Protein AF-H9W9I3-F1 (afdb_monomer)

Sequence (91 aa):
LTQDSCFWAHVEEALKDLENLKQQHQCSERLEMFEGYVTKMINDGNISADVFLETSSFMEWWNKWKEYKQNQCPDWSSPLYGIMENESWKR

Nearest PDB structures (foldseek):
  4lle-assembly1_A  TM=3.741E-01  e=8.820E+00  Pseudomonas aeruginosa PAO1

Mean predicted aligned error: 4.13 Å

Structure (mmCIF, N/CA/C/O backbone):
data_AF-H9W9I3-F1
#
_entry.id   AF-H9W9I3-F1
#
loop_
_atom_site.group_PDB
_atom_site.id
_atom_site.type_symbol
_atom_site.label_atom_id
_atom_site.label_alt_id
_atom_site.label_comp_id
_atom_site.label_asym_id
_atom_site.label_entity_id
_atom_site.label_seq_id
_atom_site.pdbx_PDB_ins_code
_atom_site.Cartn_x
_atom_site.Cartn_y
_atom_site.Cartn_z
_atom_site.occupancy
_atom_site.B_iso_or_equiv
_atom_site.auth_seq_id
_atom_site.auth_comp_id
_atom_site.auth_asym_id
_atom_site.auth_atom_id
_atom_site.pdbx_PDB_model_num
ATOM 1 N N . LEU A 1 1 ? -2.661 -7.644 -13.602 1.00 60.62 1 LEU A N 1
ATOM 2 C CA . LEU A 1 1 ? -3.082 -8.599 -12.550 1.00 60.62 1 LEU A CA 1
ATOM 3 C C . LEU A 1 1 ? -1.860 -8.936 -11.721 1.00 60.62 1 LEU A C 1
ATOM 5 O O . LEU A 1 1 ? -0.891 -9.439 -12.277 1.00 60.62 1 LEU A O 1
ATOM 9 N N . THR A 1 2 ? -1.894 -8.595 -10.436 1.00 77.12 2 THR A N 1
ATOM 10 C CA . THR A 1 2 ? -0.867 -8.985 -9.462 1.00 77.12 2 THR A CA 1
ATOM 11 C C . THR A 1 2 ? -0.724 -10.507 -9.473 1.00 77.12 2 THR A C 1
ATOM 13 O O . THR A 1 2 ? -1.735 -11.203 -9.565 1.00 77.12 2 THR A O 1
ATOM 16 N N .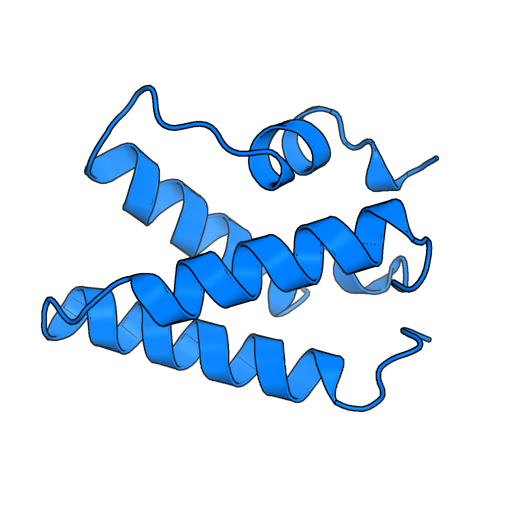 GLN A 1 3 ? 0.507 -11.027 -9.438 1.00 77.75 3 GLN A N 1
ATOM 17 C CA . GLN A 1 3 ? 0.727 -12.478 -9.535 1.00 77.75 3 GLN A CA 1
ATOM 18 C C . GLN A 1 3 ? 0.124 -13.242 -8.352 1.00 77.75 3 GLN A C 1
ATOM 20 O O . GLN A 1 3 ? -0.327 -14.374 -8.512 1.00 77.75 3 GLN A O 1
ATOM 25 N N . ASP A 1 4 ? 0.094 -12.612 -7.180 1.00 86.81 4 ASP A N 1
ATOM 26 C CA . ASP A 1 4 ? -0.601 -13.142 -6.018 1.00 86.81 4 ASP A CA 1
ATOM 27 C C . ASP A 1 4 ? -2.102 -12.839 -6.108 1.00 86.81 4 ASP A C 1
ATOM 29 O O . ASP A 1 4 ? -2.540 -11.690 -5.991 1.00 86.81 4 ASP A O 1
ATOM 33 N N . SER A 1 5 ? -2.901 -13.890 -6.291 1.00 87.31 5 SER A N 1
ATOM 34 C CA . SER A 1 5 ? -4.361 -13.804 -6.317 1.00 87.31 5 SER A CA 1
ATOM 35 C C . SER A 1 5 ? -4.959 -13.337 -4.988 1.00 87.31 5 SER A C 1
ATOM 37 O O . SER A 1 5 ? -6.071 -12.813 -4.972 1.00 87.31 5 SER A O 1
ATOM 39 N N . CYS A 1 6 ? -4.236 -13.522 -3.881 1.00 92.19 6 CYS A N 1
ATOM 40 C CA . CYS A 1 6 ? -4.652 -13.145 -2.535 1.00 92.19 6 CYS A CA 1
ATOM 41 C C . CYS A 1 6 ? -4.152 -11.756 -2.119 1.00 92.19 6 CYS A C 1
ATOM 43 O O . CYS A 1 6 ? -4.441 -11.330 -1.003 1.00 92.19 6 CYS A O 1
ATOM 45 N N . PHE A 1 7 ? -3.473 -11.016 -3.006 1.00 93.56 7 PHE A N 1
ATOM 46 C CA . PHE A 1 7 ? -2.910 -9.699 -2.694 1.00 93.56 7 PHE A CA 1
ATOM 47 C C . PHE A 1 7 ? -3.914 -8.766 -2.002 1.00 93.56 7 PHE A C 1
ATOM 49 O O . PHE A 1 7 ? -3.622 -8.199 -0.952 1.00 93.56 7 PHE A O 1
ATOM 56 N N . TRP A 1 8 ? -5.125 -8.643 -2.551 1.00 94.50 8 TRP A N 1
ATOM 57 C CA . TRP A 1 8 ? -6.149 -7.769 -1.977 1.00 94.50 8 TRP A CA 1
ATOM 58 C C . TRP A 1 8 ? -6.644 -8.249 -0.612 1.00 94.50 8 TRP A C 1
ATOM 60 O O . TRP A 1 8 ? -6.920 -7.420 0.244 1.00 94.50 8 TRP A O 1
ATOM 70 N N . ALA A 1 9 ? -6.689 -9.560 -0.357 1.00 95.31 9 ALA A N 1
ATOM 71 C CA . ALA A 1 9 ? -7.016 -10.061 0.976 1.00 95.31 9 ALA A CA 1
ATOM 72 C C . ALA A 1 9 ? -5.957 -9.636 2.006 1.00 95.31 9 ALA A C 1
ATOM 74 O O . ALA A 1 9 ? -6.318 -9.182 3.088 1.00 95.31 9 ALA A O 1
ATOM 75 N N . HIS A 1 10 ? -4.671 -9.683 1.644 1.00 95.19 10 HIS A N 1
ATOM 76 C CA . HIS A 1 10 ? -3.589 -9.217 2.515 1.00 95.19 10 HIS A CA 1
ATOM 77 C C . HIS A 1 10 ? -3.649 -7.707 2.782 1.00 95.19 10 HIS A C 1
ATOM 79 O O . HIS A 1 10 ? -3.391 -7.277 3.903 1.00 95.19 10 HIS A O 1
ATOM 85 N N . VAL A 1 11 ? -4.046 -6.900 1.789 1.00 96.12 11 VAL A N 1
ATOM 86 C CA . VAL A 1 11 ? -4.281 -5.456 1.977 1.00 96.12 11 VAL A CA 1
ATOM 87 C C . VAL A 1 11 ? -5.396 -5.211 3.001 1.00 96.12 11 VAL A C 1
ATOM 89 O O . VAL A 1 11 ? -5.225 -4.413 3.921 1.00 96.12 11 VAL A O 1
ATOM 92 N N . GLU A 1 12 ? -6.521 -5.916 2.878 1.00 95.38 12 GLU A N 1
ATOM 93 C CA . GLU A 1 12 ? -7.656 -5.773 3.800 1.00 95.38 12 GLU A CA 1
ATOM 94 C C . GLU A 1 12 ? -7.321 -6.257 5.224 1.00 95.38 12 GLU A C 1
ATOM 96 O O . GLU A 1 12 ? -7.774 -5.676 6.213 1.00 95.38 12 GLU A O 1
ATOM 101 N N . GLU A 1 13 ? -6.502 -7.304 5.360 1.00 94.94 13 GLU A N 1
ATOM 102 C CA . GLU A 1 13 ? -5.962 -7.744 6.653 1.00 94.94 13 GLU A CA 1
ATOM 103 C C . GLU A 1 13 ? -5.048 -6.679 7.270 1.00 94.94 13 GLU A C 1
ATOM 105 O O . GLU A 1 13 ? -5.211 -6.332 8.442 1.00 94.94 13 GLU A O 1
ATOM 110 N N . ALA A 1 14 ? -4.148 -6.096 6.476 1.00 96.06 14 ALA A N 1
ATOM 111 C CA . ALA A 1 14 ? -3.241 -5.050 6.929 1.00 96.06 14 ALA A CA 1
ATOM 112 C C . ALA A 1 14 ? -3.987 -3.765 7.339 1.00 96.06 14 ALA A C 1
ATOM 114 O O . ALA A 1 14 ? -3.602 -3.105 8.304 1.00 96.06 14 ALA A O 1
ATOM 115 N N . LEU A 1 15 ? -5.088 -3.411 6.668 1.00 95.31 15 LEU A N 1
ATOM 116 C CA . LEU A 1 15 ? -5.957 -2.305 7.090 1.00 95.31 15 LEU A CA 1
ATOM 117 C C . LEU A 1 15 ? -6.564 -2.553 8.474 1.00 95.31 15 LEU A C 1
ATOM 119 O O . LEU A 1 15 ? -6.478 -1.686 9.347 1.00 95.31 15 LEU A O 1
ATOM 123 N N . LYS A 1 16 ? -7.112 -3.750 8.706 1.00 94.00 16 LYS A N 1
ATOM 124 C CA . LYS A 1 16 ? -7.675 -4.131 10.013 1.00 94.00 16 LYS A CA 1
ATOM 125 C C . LYS A 1 16 ? -6.613 -4.149 11.105 1.00 94.00 16 LYS A C 1
ATOM 127 O O . LYS A 1 16 ? -6.855 -3.666 12.209 1.00 94.00 16 LYS A O 1
ATOM 132 N N . ASP A 1 17 ? -5.431 -4.678 10.806 1.00 93.88 17 ASP A N 1
ATOM 133 C CA . ASP A 1 17 ? -4.313 -4.688 11.746 1.00 93.88 17 ASP A CA 1
ATOM 134 C C . ASP A 1 17 ? -3.869 -3.273 12.119 1.00 93.88 17 ASP A C 1
ATOM 136 O O . ASP A 1 17 ? -3.582 -3.010 13.287 1.00 93.88 17 ASP A O 1
ATOM 140 N N . LEU A 1 18 ? -3.880 -2.335 11.169 1.00 94.06 18 LEU A N 1
ATOM 141 C CA . LEU A 1 18 ? -3.561 -0.936 11.434 1.00 94.06 18 LEU A CA 1
ATOM 142 C C . LEU A 1 18 ? -4.615 -0.249 12.312 1.00 94.06 18 LEU A C 1
ATOM 144 O O . LEU A 1 18 ? -4.267 0.524 13.208 1.00 94.06 18 LEU A O 1
ATOM 148 N N . GLU A 1 19 ? -5.898 -0.533 12.094 1.00 91.81 19 GLU A N 1
ATOM 149 C CA . GLU A 1 19 ? -6.978 -0.040 12.955 1.00 91.81 19 GLU A CA 1
ATOM 150 C C . GLU A 1 19 ? -6.862 -0.594 14.379 1.00 91.81 19 GLU A C 1
ATOM 152 O O . GLU A 1 19 ? -6.934 0.166 15.350 1.00 91.81 19 GLU A O 1
ATOM 157 N N . ASN A 1 20 ? -6.596 -1.895 14.509 1.00 90.44 20 ASN A N 1
ATOM 158 C CA . ASN A 1 20 ? -6.362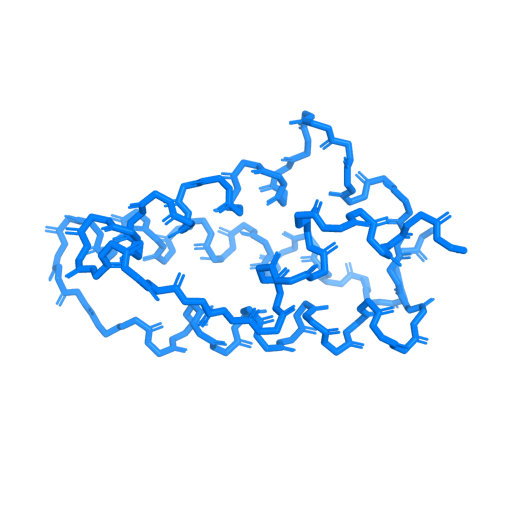 -2.546 15.796 1.0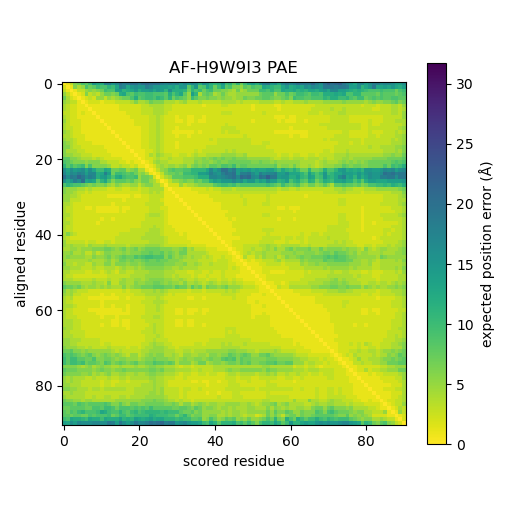0 90.44 20 ASN A CA 1
ATOM 159 C C . ASN A 1 20 ? -5.130 -1.975 16.502 1.00 90.44 20 ASN A C 1
ATOM 161 O O . ASN A 1 20 ? -5.169 -1.737 17.708 1.00 90.44 20 ASN A O 1
ATOM 165 N N . LEU A 1 21 ? -4.052 -1.701 15.764 1.00 89.44 21 LEU A N 1
ATOM 166 C CA . LEU A 1 21 ? -2.835 -1.106 16.304 1.00 89.44 21 LEU A CA 1
ATOM 167 C C . LEU A 1 21 ? -3.103 0.275 16.913 1.00 89.44 21 LEU A C 1
ATOM 169 O O . LEU A 1 21 ? -2.673 0.543 18.036 1.00 89.44 21 LEU A O 1
ATOM 173 N N . LYS A 1 22 ? -3.864 1.124 16.211 1.00 83.62 22 LYS A N 1
ATOM 174 C CA . LYS A 1 22 ? -4.248 2.460 16.695 1.00 83.62 22 LYS A CA 1
ATOM 175 C C . LYS A 1 22 ? -5.150 2.403 17.936 1.00 83.62 22 LYS A C 1
ATOM 177 O O . LYS A 1 22 ? -5.057 3.284 18.783 1.00 83.62 22 LYS A O 1
ATOM 182 N N . GLN A 1 23 ? -6.010 1.389 18.058 1.00 84.12 23 GLN A N 1
ATOM 183 C CA . GLN A 1 23 ? -6.957 1.269 19.176 1.00 84.12 23 GLN A CA 1
ATOM 184 C C . GLN A 1 23 ? -6.383 0.547 20.401 1.00 84.12 23 GLN A C 1
ATOM 186 O O . GLN A 1 23 ? -6.700 0.904 21.534 1.00 84.12 23 GLN A O 1
ATOM 191 N N . GLN A 1 24 ? -5.568 -0.487 20.189 1.00 78.69 24 GLN A N 1
ATOM 192 C CA . GLN A 1 24 ? -5.177 -1.447 21.227 1.00 78.69 24 GLN A CA 1
ATOM 193 C C . GLN A 1 24 ? -3.667 -1.476 21.508 1.00 78.69 24 GLN A C 1
ATOM 195 O O . GLN A 1 24 ? -3.243 -2.284 22.331 1.00 78.69 24 GLN A O 1
ATOM 200 N N . HIS A 1 25 ? -2.853 -0.629 20.857 1.00 68.00 25 HIS A N 1
ATOM 201 C CA . HIS A 1 25 ? -1.383 -0.639 20.977 1.00 68.00 25 HIS A CA 1
ATOM 202 C C . HIS A 1 25 ? -0.784 -2.052 20.816 1.00 68.00 25 HIS A C 1
ATOM 204 O O . HIS A 1 25 ? 0.087 -2.470 21.578 1.00 68.00 25 HIS A O 1
ATOM 210 N N . GLN A 1 26 ? -1.292 -2.823 19.848 1.00 72.69 26 GLN A N 1
ATOM 211 C CA . GLN A 1 26 ? -0.752 -4.149 19.541 1.00 72.69 26 GLN A CA 1
ATOM 212 C C . GLN A 1 26 ? 0.653 -4.073 18.914 1.00 72.69 26 GLN A C 1
ATOM 214 O O . GLN A 1 26 ? 1.207 -3.003 18.693 1.00 72.69 26 GLN A O 1
ATOM 219 N N . CYS A 1 27 ? 1.266 -5.226 18.647 1.00 73.81 27 CYS A N 1
ATOM 220 C CA . CYS A 1 27 ? 2.566 -5.281 17.983 1.00 73.81 27 CYS A CA 1
ATOM 221 C C . CYS A 1 27 ? 2.437 -4.879 16.503 1.00 73.81 27 CYS A C 1
ATOM 223 O O . CYS A 1 27 ? 1.574 -5.401 15.794 1.00 73.81 27 CYS A O 1
ATOM 225 N N . SER A 1 28 ? 3.319 -3.997 16.023 1.00 86.25 28 SER A N 1
ATOM 226 C CA . SER A 1 28 ? 3.377 -3.549 14.623 1.00 86.25 28 SER A CA 1
ATOM 227 C C . SER A 1 28 ? 3.982 -4.574 13.659 1.00 86.25 28 SER A C 1
ATOM 229 O O . SER A 1 28 ? 4.006 -4.339 12.454 1.00 86.25 28 SER A O 1
ATOM 231 N N . GLU A 1 29 ? 4.449 -5.713 14.170 1.00 90.94 29 GLU A N 1
ATOM 232 C CA . GLU A 1 29 ? 5.202 -6.724 13.422 1.00 90.94 29 GLU A CA 1
ATOM 233 C C . GLU A 1 29 ? 4.466 -7.224 12.172 1.00 90.94 29 GLU A C 1
ATOM 235 O O . GLU A 1 29 ? 5.063 -7.296 11.102 1.00 90.94 29 GLU A O 1
ATOM 240 N N . ARG A 1 30 ? 3.151 -7.484 12.248 1.00 92.19 30 ARG A N 1
ATOM 241 C CA . ARG A 1 30 ? 2.376 -7.932 11.073 1.00 92.19 30 ARG A CA 1
ATOM 242 C C . ARG A 1 30 ? 2.327 -6.883 9.959 1.00 92.19 30 ARG A C 1
ATOM 244 O O . ARG A 1 30 ? 2.409 -7.233 8.785 1.00 92.19 30 ARG A O 1
ATOM 251 N N . LEU A 1 31 ? 2.250 -5.603 10.320 1.00 94.94 31 LEU A N 1
ATOM 252 C CA . LEU A 1 31 ? 2.251 -4.494 9.360 1.00 94.94 31 LEU A CA 1
ATOM 253 C C . LEU A 1 31 ? 3.632 -4.293 8.737 1.00 94.94 31 LEU A C 1
ATOM 255 O O . LEU A 1 31 ? 3.728 -4.029 7.544 1.00 94.94 31 LEU A O 1
ATOM 259 N N . GLU A 1 32 ? 4.696 -4.481 9.518 1.00 94.56 32 GLU A N 1
ATOM 260 C CA . GLU A 1 32 ? 6.078 -4.447 9.025 1.00 94.56 32 GLU A CA 1
ATOM 261 C C . GLU A 1 32 ? 6.374 -5.626 8.086 1.00 94.56 32 GLU A C 1
ATOM 263 O O . GLU A 1 32 ? 7.016 -5.455 7.048 1.00 94.56 32 GLU A O 1
ATOM 268 N N . MET A 1 33 ? 5.846 -6.817 8.389 1.00 95.00 33 MET A N 1
ATOM 269 C CA . MET A 1 33 ? 5.911 -7.967 7.483 1.00 95.00 33 MET A CA 1
ATOM 270 C C . MET A 1 33 ? 5.157 -7.697 6.178 1.00 95.00 33 MET A C 1
ATOM 272 O O . MET A 1 33 ? 5.675 -8.005 5.103 1.00 95.00 33 MET A O 1
ATOM 276 N N . PHE A 1 34 ? 3.964 -7.102 6.256 1.00 96.06 34 PHE A N 1
ATOM 277 C CA . PHE A 1 34 ? 3.189 -6.739 5.072 1.00 96.06 34 PHE A CA 1
ATOM 278 C C . PHE A 1 34 ? 3.903 -5.675 4.221 1.00 96.06 34 PHE A C 1
ATOM 280 O O . PHE A 1 34 ? 4.006 -5.827 3.005 1.00 96.06 34 PHE A O 1
ATOM 287 N N . GLU A 1 35 ? 4.493 -4.653 4.844 1.00 96.44 35 GLU A N 1
ATOM 288 C CA . GLU A 1 35 ? 5.334 -3.663 4.163 1.00 96.44 35 GLU A CA 1
ATOM 289 C C . GLU A 1 35 ? 6.509 -4.317 3.412 1.00 96.44 35 GLU A C 1
ATOM 291 O O . GLU A 1 35 ? 6.770 -3.997 2.246 1.00 96.44 35 GLU A O 1
ATOM 296 N N . GLY A 1 36 ? 7.198 -5.269 4.049 1.00 95.88 36 GLY A N 1
ATOM 297 C CA . GLY A 1 36 ? 8.272 -6.039 3.418 1.00 95.88 36 GLY A CA 1
ATOM 298 C C . GLY A 1 36 ? 7.781 -6.902 2.252 1.00 95.88 36 GLY A C 1
ATOM 299 O O . GLY A 1 36 ? 8.425 -6.945 1.200 1.00 95.88 36 GLY A O 1
ATOM 300 N N . TYR A 1 37 ? 6.621 -7.544 2.405 1.00 95.06 37 TYR A N 1
ATOM 301 C CA . TYR A 1 37 ? 5.970 -8.321 1.349 1.00 95.06 37 TYR A CA 1
ATOM 302 C C . TYR A 1 37 ? 5.668 -7.457 0.119 1.00 95.06 37 TYR A C 1
ATOM 304 O O . TYR A 1 37 ? 6.067 -7.814 -0.992 1.00 95.06 37 TYR A O 1
ATOM 312 N N . VAL A 1 38 ? 5.049 -6.289 0.313 1.00 94.19 38 VAL A N 1
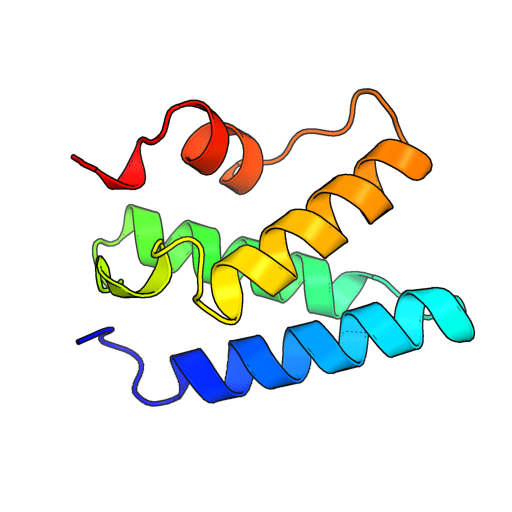ATOM 313 C CA . VAL A 1 38 ? 4.745 -5.361 -0.782 1.00 94.19 38 VAL A CA 1
ATOM 314 C C . VAL A 1 38 ? 6.029 -4.873 -1.442 1.00 94.19 38 VAL A C 1
ATOM 316 O O . VAL A 1 38 ? 6.148 -4.944 -2.661 1.00 94.19 38 VAL A O 1
ATOM 319 N N . THR A 1 39 ? 7.020 -4.443 -0.657 1.00 94.56 39 THR A N 1
ATOM 320 C CA . THR A 1 39 ? 8.324 -3.995 -1.179 1.00 94.56 39 THR A CA 1
ATOM 321 C C . THR A 1 39 ? 8.934 -5.037 -2.116 1.00 94.56 39 THR A C 1
ATOM 323 O O . THR A 1 39 ? 9.389 -4.707 -3.212 1.00 94.56 39 THR A O 1
ATOM 326 N N . LYS A 1 40 ? 8.921 -6.310 -1.704 1.00 93.94 40 LYS A N 1
ATOM 327 C CA . LYS A 1 40 ? 9.425 -7.414 -2.520 1.00 93.94 40 LYS A CA 1
ATOM 328 C C . LYS A 1 40 ? 8.615 -7.586 -3.805 1.00 93.94 40 LYS A C 1
ATOM 330 O O . LYS A 1 40 ? 9.205 -7.685 -4.872 1.00 93.94 40 LYS A O 1
ATOM 335 N N . MET A 1 41 ? 7.285 -7.567 -3.720 1.00 92.56 41 MET A N 1
ATOM 336 C CA . MET A 1 41 ? 6.404 -7.688 -4.887 1.00 92.56 41 MET A CA 1
ATOM 337 C C . MET A 1 41 ? 6.647 -6.589 -5.928 1.00 92.56 41 MET A C 1
ATOM 339 O O . MET A 1 41 ? 6.617 -6.873 -7.125 1.00 92.56 41 MET A O 1
ATOM 343 N N . ILE A 1 42 ? 6.916 -5.356 -5.482 1.00 91.50 42 ILE A N 1
ATOM 344 C CA . ILE A 1 42 ? 7.270 -4.242 -6.372 1.00 91.50 42 ILE A CA 1
ATOM 345 C C . ILE A 1 42 ? 8.618 -4.508 -7.047 1.00 91.50 42 ILE A C 1
ATOM 347 O O . ILE A 1 42 ? 8.716 -4.418 -8.268 1.00 91.50 42 ILE A O 1
ATOM 351 N N . ASN A 1 43 ? 9.642 -4.866 -6.268 1.00 90.56 43 ASN A N 1
ATOM 352 C CA . ASN A 1 43 ? 10.989 -5.114 -6.789 1.00 90.56 43 ASN A CA 1
ATOM 353 C C . ASN A 1 43 ? 11.044 -6.295 -7.769 1.00 90.56 43 ASN A C 1
ATOM 355 O O . ASN A 1 43 ? 11.788 -6.242 -8.745 1.00 90.56 43 ASN A O 1
ATOM 359 N N . ASP A 1 44 ? 10.244 -7.334 -7.526 1.00 91.00 44 ASP A N 1
ATOM 360 C CA . ASP A 1 44 ? 10.153 -8.512 -8.391 1.00 91.00 44 ASP A CA 1
ATOM 361 C C . ASP A 1 44 ? 9.284 -8.256 -9.644 1.00 91.00 44 ASP A C 1
ATOM 363 O O . ASP A 1 44 ? 9.186 -9.123 -10.510 1.00 91.00 44 ASP A O 1
ATOM 367 N N . GLY A 1 45 ? 8.641 -7.084 -9.763 1.00 87.00 45 GLY A N 1
ATOM 368 C CA . GLY A 1 45 ? 7.755 -6.748 -10.886 1.00 87.00 45 GLY A CA 1
ATOM 369 C C . GLY A 1 45 ? 6.437 -7.531 -10.892 1.00 87.00 45 GLY A C 1
ATOM 370 O O . GLY A 1 45 ? 5.777 -7.644 -11.924 1.00 87.00 45 GLY A O 1
ATOM 371 N N . ASN A 1 46 ? 6.036 -8.079 -9.744 1.00 89.38 46 ASN A N 1
ATOM 372 C CA . ASN A 1 46 ? 4.898 -8.994 -9.617 1.00 89.38 46 ASN A CA 1
ATOM 373 C C . ASN A 1 46 ? 3.581 -8.291 -9.256 1.00 89.38 46 ASN A C 1
ATOM 375 O O . ASN A 1 46 ? 2.591 -8.953 -8.928 1.00 89.38 46 ASN A O 1
ATOM 379 N N . ILE A 1 47 ? 3.558 -6.959 -9.311 1.00 88.75 47 ILE A N 1
ATOM 380 C CA . ILE A 1 47 ? 2.451 -6.115 -8.859 1.00 88.75 47 ILE A CA 1
ATOM 381 C C . ILE A 1 47 ? 1.797 -5.361 -10.026 1.00 88.75 47 ILE A C 1
ATOM 383 O O . ILE A 1 47 ? 2.471 -4.901 -10.944 1.00 88.75 47 ILE A O 1
ATOM 387 N N . SER A 1 48 ? 0.463 -5.260 -10.018 1.00 88.62 48 SER A N 1
ATOM 388 C CA . SER A 1 48 ? -0.290 -4.501 -11.032 1.00 88.62 48 SER A CA 1
ATOM 389 C C . SER A 1 48 ? -0.180 -2.996 -10.782 1.00 88.62 48 SER A C 1
ATOM 391 O O . SER A 1 48 ? -0.206 -2.569 -9.630 1.00 88.62 48 SER A O 1
ATOM 393 N N . ALA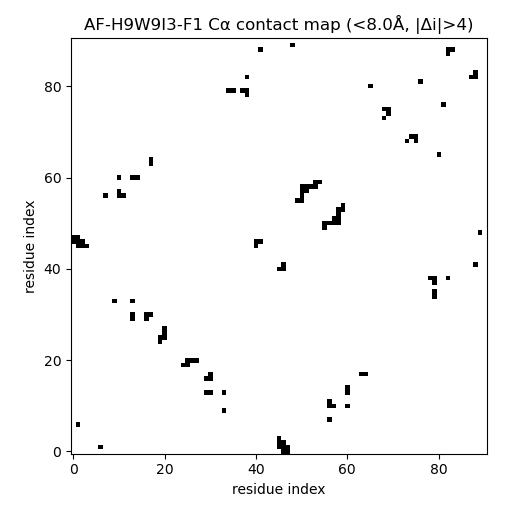 A 1 49 ? -0.193 -2.183 -11.844 1.00 87.44 49 ALA A N 1
ATOM 394 C CA . ALA A 1 49 ? -0.263 -0.723 -11.719 1.00 87.44 49 ALA A CA 1
ATOM 395 C C . ALA A 1 49 ? -1.520 -0.248 -10.958 1.00 87.44 49 ALA A C 1
ATOM 397 O O . ALA A 1 49 ? -1.481 0.775 -10.279 1.00 87.44 49 ALA A O 1
ATOM 398 N N . ASP A 1 50 ? -2.609 -1.026 -11.012 1.00 88.94 50 ASP A N 1
ATOM 399 C CA . ASP A 1 50 ? -3.877 -0.744 -10.319 1.00 88.94 50 ASP A CA 1
ATOM 400 C C . ASP A 1 50 ? -3.722 -0.624 -8.796 1.00 88.94 50 ASP A C 1
ATOM 402 O O . ASP A 1 50 ? -4.518 0.037 -8.133 1.00 88.94 50 ASP A O 1
ATOM 406 N N . VAL A 1 51 ? -2.681 -1.252 -8.238 1.00 91.69 51 VAL A N 1
ATOM 407 C CA . VAL A 1 51 ? -2.350 -1.166 -6.812 1.00 91.69 51 VAL A CA 1
ATOM 408 C C . VAL A 1 51 ? -1.960 0.256 -6.413 1.00 91.69 51 VAL A C 1
ATOM 410 O O . VAL A 1 51 ? -2.199 0.651 -5.282 1.00 91.69 51 VAL A O 1
ATOM 413 N N . PHE A 1 52 ? -1.408 1.050 -7.329 1.00 92.12 52 PHE A N 1
ATOM 414 C CA . PHE A 1 52 ? -0.947 2.411 -7.047 1.00 92.12 52 PHE A CA 1
ATOM 415 C C . PHE A 1 52 ? -1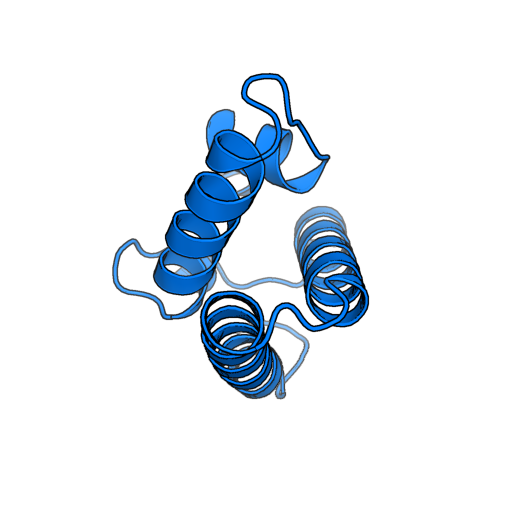.968 3.489 -7.418 1.00 92.12 52 PHE A C 1
ATOM 417 O O . PHE A 1 52 ? -1.660 4.678 -7.361 1.00 92.12 52 PHE A O 1
ATOM 424 N N . LEU A 1 53 ? -3.187 3.101 -7.803 1.00 92.44 53 LEU A N 1
ATOM 425 C CA . LEU A 1 53 ? -4.271 4.062 -7.980 1.00 92.44 53 LEU A CA 1
ATOM 426 C C . LEU A 1 53 ? -4.574 4.719 -6.634 1.00 92.44 53 LEU A C 1
ATOM 428 O O . LEU A 1 53 ? -4.732 4.021 -5.633 1.00 92.44 53 LEU A O 1
ATOM 432 N N . GLU A 1 54 ? -4.700 6.047 -6.614 1.00 89.75 54 GLU A N 1
ATOM 433 C CA . GLU A 1 54 ? -4.963 6.827 -5.391 1.00 89.75 54 GLU A CA 1
ATOM 434 C C . GLU A 1 54 ? -6.207 6.345 -4.628 1.00 89.75 54 GLU A C 1
ATOM 436 O O . GLU A 1 54 ? -6.273 6.457 -3.408 1.00 89.75 54 GLU A O 1
ATOM 441 N N . THR A 1 55 ? -7.178 5.776 -5.344 1.00 90.94 55 THR A N 1
ATOM 442 C CA . THR A 1 55 ? -8.433 5.242 -4.802 1.00 90.94 55 THR A CA 1
ATOM 443 C C . THR A 1 55 ? -8.355 3.779 -4.358 1.00 90.94 55 THR A C 1
ATOM 445 O O . THR A 1 55 ? -9.371 3.213 -3.958 1.00 90.94 55 THR A O 1
ATOM 448 N N . SER A 1 56 ? -7.194 3.132 -4.460 1.00 94.12 56 SER A N 1
ATOM 449 C CA . SER A 1 56 ? -7.029 1.729 -4.076 1.00 94.12 56 SER A CA 1
ATOM 450 C C . SER A 1 56 ? -6.930 1.551 -2.558 1.00 94.12 56 SER A C 1
ATOM 452 O O . SER A 1 56 ? -6.354 2.386 -1.855 1.00 94.12 56 SER A O 1
ATOM 454 N N . SER A 1 57 ? -7.387 0.395 -2.059 1.00 94.38 57 SER A N 1
ATOM 455 C CA . SER A 1 57 ? -7.215 0.012 -0.649 1.00 94.38 57 SER A CA 1
ATOM 456 C C . SER A 1 57 ? -5.739 -0.008 -0.227 1.00 94.38 57 SER A C 1
ATOM 458 O O . SER A 1 57 ? -5.417 0.243 0.932 1.00 94.38 57 SER A O 1
ATOM 460 N N . PHE A 1 58 ? -4.817 -0.282 -1.160 1.00 95.94 58 PHE A N 1
ATOM 461 C CA . PHE A 1 58 ? -3.385 -0.250 -0.870 1.00 95.94 58 PHE A CA 1
ATOM 462 C C . PHE A 1 58 ? -2.891 1.177 -0.617 1.00 95.94 58 PHE A C 1
ATOM 464 O O . PHE 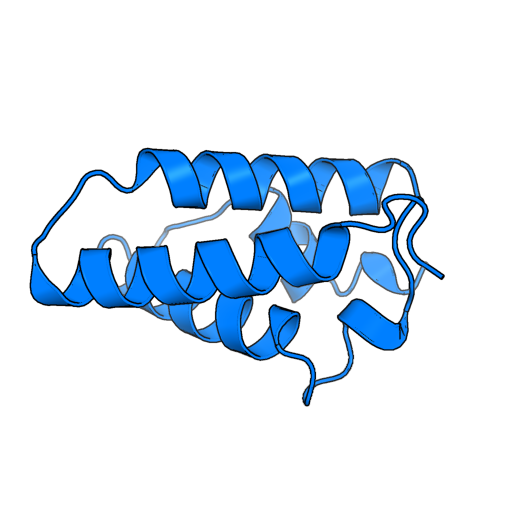A 1 58 ? -2.185 1.403 0.364 1.00 95.94 58 PHE A O 1
ATOM 471 N N . MET A 1 59 ? -3.276 2.143 -1.456 1.00 95.06 59 MET A N 1
ATOM 472 C CA . MET A 1 59 ? -2.907 3.545 -1.243 1.00 95.06 59 MET A CA 1
ATOM 473 C C . MET A 1 59 ? -3.527 4.101 0.039 1.00 95.06 59 MET A C 1
ATOM 475 O O . MET A 1 59 ? -2.863 4.834 0.774 1.00 95.06 59 MET A O 1
ATOM 479 N N . GLU A 1 60 ? -4.759 3.703 0.365 1.00 95.81 60 GLU A N 1
ATOM 480 C CA . GLU A 1 60 ? -5.367 4.021 1.658 1.00 95.81 60 GLU A CA 1
ATOM 481 C C . GLU A 1 60 ? -4.539 3.461 2.825 1.00 95.81 60 GLU A C 1
ATOM 483 O O . GLU A 1 60 ? -4.204 4.197 3.759 1.00 95.81 60 GLU A O 1
ATOM 488 N N . TRP A 1 61 ? -4.176 2.176 2.763 1.00 96.81 61 TRP A N 1
ATOM 489 C CA . TRP A 1 61 ? -3.338 1.536 3.774 1.00 96.81 61 TRP A CA 1
ATOM 490 C C . TRP A 1 61 ? -1.987 2.245 3.925 1.00 96.81 61 TRP A C 1
ATOM 492 O O . TRP A 1 61 ? -1.604 2.604 5.040 1.00 96.81 61 TRP A O 1
ATOM 502 N N . TRP A 1 62 ? -1.295 2.500 2.812 1.00 96.56 62 TRP A N 1
ATOM 503 C CA . TRP A 1 62 ? 0.027 3.122 2.798 1.00 96.56 62 TRP A CA 1
ATOM 504 C C . TRP A 1 62 ? 0.009 4.508 3.443 1.00 96.56 62 TRP A C 1
ATOM 506 O O . TRP A 1 62 ? 0.837 4.799 4.307 1.00 96.56 62 TRP A O 1
ATOM 516 N N . ASN A 1 63 ? -0.972 5.342 3.089 1.00 95.12 63 ASN A N 1
ATOM 517 C CA . ASN A 1 63 ? -1.113 6.680 3.657 1.00 95.12 63 ASN A CA 1
ATOM 518 C C . ASN A 1 63 ? -1.322 6.629 5.176 1.00 95.12 63 ASN A C 1
ATOM 520 O O . ASN A 1 63 ? -0.634 7.329 5.922 1.00 95.12 63 ASN A O 1
ATOM 524 N N . LYS A 1 64 ? -2.220 5.753 5.650 1.00 95.25 64 LYS A N 1
ATOM 525 C CA . LYS A 1 64 ? -2.479 5.581 7.088 1.00 95.25 64 LYS A CA 1
ATOM 526 C C . LYS A 1 64 ? -1.260 5.024 7.831 1.00 95.25 64 LYS A C 1
ATOM 528 O O . LYS A 1 64 ? -1.050 5.381 8.994 1.00 95.25 64 LYS A O 1
ATOM 533 N N . TRP A 1 65 ? -0.498 4.125 7.205 1.00 95.38 65 TRP A N 1
ATOM 534 C CA . TRP A 1 65 ? 0.695 3.513 7.791 1.00 95.38 65 TRP A CA 1
ATOM 535 C C . TRP A 1 65 ? 1.846 4.510 7.908 1.00 95.38 65 TRP A C 1
ATOM 537 O O . TRP A 1 65 ? 2.416 4.659 8.990 1.00 95.38 65 TRP A O 1
ATOM 547 N N . LYS A 1 66 ? 2.123 5.250 6.827 1.00 94.81 66 LYS A N 1
ATOM 548 C CA . LYS A 1 66 ? 3.111 6.334 6.790 1.00 94.81 66 LYS A CA 1
ATOM 549 C C . LYS A 1 66 ? 2.832 7.362 7.882 1.00 94.81 66 LYS A C 1
ATOM 551 O O . LYS A 1 66 ? 3.722 7.657 8.674 1.00 94.81 66 LYS A O 1
ATOM 556 N N . GLU A 1 67 ? 1.594 7.845 7.975 1.00 94.25 67 GLU A N 1
ATOM 557 C CA . GLU A 1 67 ? 1.178 8.791 9.016 1.00 94.25 67 GLU A CA 1
ATOM 558 C C . GLU A 1 67 ? 1.425 8.221 10.424 1.00 94.25 67 GLU A C 1
ATOM 560 O O . GLU A 1 67 ? 2.012 8.879 11.282 1.00 94.25 67 GLU A O 1
ATOM 565 N N . TYR A 1 68 ? 1.025 6.969 10.663 1.00 92.88 68 TYR A N 1
ATOM 566 C CA . TYR A 1 68 ? 1.214 6.311 11.955 1.00 92.88 68 TYR A CA 1
ATOM 567 C C . TYR A 1 68 ? 2.696 6.177 12.348 1.00 92.88 68 TYR A C 1
ATOM 569 O O . TYR A 1 68 ? 3.047 6.401 13.510 1.00 92.88 68 TYR A O 1
ATOM 577 N N . LYS A 1 69 ? 3.573 5.828 11.401 1.00 92.75 69 LYS A N 1
ATOM 578 C CA . LYS A 1 69 ? 5.016 5.723 11.648 1.00 92.75 69 LYS A CA 1
ATOM 579 C C . LYS A 1 69 ? 5.664 7.088 11.863 1.00 92.75 69 LYS A C 1
ATOM 581 O O . LYS A 1 69 ? 6.428 7.232 12.813 1.00 92.75 69 LYS A O 1
ATOM 586 N N . GLN A 1 70 ? 5.308 8.092 11.064 1.00 92.75 70 GLN A N 1
ATOM 587 C CA . GLN A 1 70 ? 5.825 9.458 11.208 1.00 92.75 70 GLN A CA 1
ATOM 588 C C . GLN A 1 70 ? 5.400 10.115 12.526 1.00 92.75 70 GLN A C 1
ATOM 590 O O . GLN A 1 70 ? 6.195 10.815 13.148 1.00 92.75 70 GLN A O 1
ATOM 595 N N . ASN A 1 71 ? 4.187 9.828 13.009 1.00 91.69 71 ASN A N 1
ATOM 596 C CA . ASN A 1 71 ? 3.732 10.289 14.322 1.00 91.69 71 ASN A CA 1
ATOM 597 C C . ASN A 1 71 ? 4.550 9.697 15.482 1.00 91.69 71 ASN A C 1
ATOM 599 O O . ASN A 1 71 ? 4.662 10.325 16.532 1.00 91.69 71 ASN A O 1
ATOM 603 N N . GLN A 1 72 ? 5.120 8.501 15.312 1.00 88.75 72 GLN A N 1
ATOM 604 C CA . GLN A 1 72 ? 6.005 7.890 16.310 1.00 88.75 72 GLN A CA 1
ATOM 605 C C . GLN A 1 72 ? 7.466 8.314 16.150 1.00 88.75 72 GLN A C 1
ATOM 607 O O . GLN A 1 72 ? 8.164 8.501 17.143 1.00 88.75 72 GLN A O 1
ATOM 612 N N . CYS A 1 73 ? 7.936 8.438 14.912 1.00 90.00 73 CYS A N 1
ATOM 613 C CA . CYS A 1 73 ? 9.293 8.836 14.572 1.00 90.00 73 CYS A CA 1
ATOM 614 C C . CYS A 1 73 ? 9.246 9.696 13.297 1.00 90.00 73 CYS A C 1
ATOM 616 O O . CYS A 1 73 ? 9.087 9.143 12.208 1.00 90.00 73 CYS A O 1
ATOM 618 N N . PRO A 1 74 ? 9.381 11.032 13.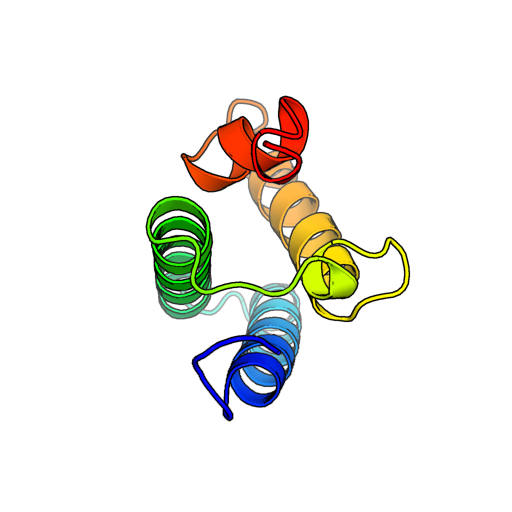405 1.00 90.12 74 PRO A N 1
ATOM 619 C CA . PRO A 1 74 ? 9.298 11.938 12.255 1.00 90.12 74 PRO A CA 1
ATOM 620 C C . PRO A 1 74 ? 10.321 11.634 11.154 1.00 90.12 74 PRO A C 1
ATOM 622 O O . PRO A 1 74 ? 10.031 11.828 9.977 1.00 90.12 74 PRO A O 1
ATOM 625 N N . ASP A 1 75 ? 11.479 11.094 11.542 1.00 90.62 75 ASP A N 1
ATOM 626 C CA . ASP A 1 75 ? 12.568 10.705 10.640 1.00 90.62 75 ASP A CA 1
ATOM 627 C C . ASP A 1 75 ? 12.452 9.245 10.158 1.00 90.62 75 ASP A C 1
ATOM 629 O O . ASP A 1 75 ? 13.412 8.673 9.635 1.00 90.62 75 ASP A O 1
ATOM 633 N N . TRP A 1 76 ? 11.295 8.600 10.359 1.00 92.50 76 TRP A N 1
ATOM 634 C CA . TRP A 1 76 ? 11.077 7.234 9.897 1.00 92.50 76 TRP A CA 1
ATOM 635 C C . TRP A 1 76 ? 11.185 7.141 8.375 1.00 92.50 76 TRP A C 1
ATOM 637 O O . TRP A 1 76 ? 10.610 7.931 7.626 1.00 92.50 76 TRP A O 1
ATOM 647 N N . SER A 1 77 ? 11.900 6.115 7.931 1.00 91.69 77 SER A N 1
ATOM 648 C CA . SER A 1 77 ? 12.068 5.765 6.532 1.00 91.69 77 SER A CA 1
ATOM 649 C C . SER A 1 77 ? 12.129 4.250 6.395 1.00 91.69 77 SER A C 1
ATOM 651 O O . SER A 1 77 ? 12.530 3.535 7.318 1.00 91.69 77 SER A O 1
ATOM 653 N N . SER A 1 78 ? 11.738 3.765 5.225 1.00 93.25 78 SER A N 1
ATOM 654 C CA . SER A 1 78 ? 11.758 2.356 4.867 1.00 93.25 78 SER A CA 1
ATOM 655 C C . SER A 1 78 ? 12.046 2.179 3.372 1.00 93.25 78 SER A C 1
ATOM 657 O O . SER A 1 78 ? 11.944 3.132 2.591 1.00 93.25 78 SER A O 1
ATOM 659 N N . PRO A 1 79 ? 12.384 0.958 2.927 1.00 93.88 79 PRO A N 1
ATOM 660 C CA . PRO A 1 79 ? 12.496 0.663 1.503 1.00 93.88 79 PRO A CA 1
ATOM 661 C C . PRO A 1 79 ? 11.220 1.004 0.719 1.00 93.88 79 PRO A C 1
ATOM 663 O O . PRO A 1 79 ? 11.314 1.608 -0.350 1.00 93.88 79 PRO A O 1
ATOM 666 N N . LEU A 1 80 ? 10.036 0.688 1.266 1.00 94.00 80 LEU A N 1
ATOM 667 C CA . LEU A 1 80 ? 8.763 1.038 0.633 1.00 94.00 80 LEU A CA 1
ATOM 668 C C . LEU A 1 80 ? 8.583 2.555 0.562 1.00 94.00 80 LEU A C 1
ATOM 670 O O . LEU A 1 80 ? 8.197 3.066 -0.483 1.00 94.00 80 LEU A O 1
ATOM 674 N N . TYR A 1 81 ? 8.943 3.282 1.623 1.00 94.19 81 TYR A N 1
ATOM 675 C CA . TYR A 1 81 ? 8.902 4.743 1.639 1.00 94.19 81 TYR A CA 1
ATOM 676 C C . TYR A 1 81 ? 9.697 5.341 0.478 1.00 94.19 81 TYR A C 1
ATOM 678 O O . TYR A 1 81 ? 9.173 6.150 -0.285 1.00 94.19 81 TYR A O 1
ATOM 686 N N . GLY A 1 82 ? 10.935 4.881 0.281 1.00 93.19 82 GLY A N 1
ATOM 687 C CA . GLY A 1 82 ? 11.767 5.329 -0.834 1.00 93.19 82 GLY A CA 1
ATOM 688 C C . GLY A 1 82 ? 11.161 5.011 -2.204 1.00 93.19 82 GLY A C 1
ATOM 689 O O . GLY A 1 82 ? 11.249 5.833 -3.115 1.00 93.19 82 GLY A O 1
ATOM 690 N N . ILE A 1 83 ? 10.526 3.848 -2.363 1.00 92.25 83 ILE A N 1
ATOM 691 C CA . ILE A 1 83 ? 9.848 3.466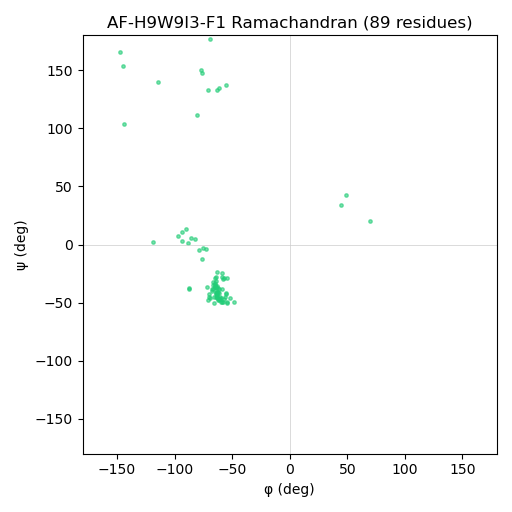 -3.611 1.00 92.25 83 ILE A CA 1
ATOM 692 C C . ILE A 1 83 ? 8.649 4.378 -3.887 1.00 92.25 83 ILE A C 1
ATOM 694 O O . ILE A 1 83 ? 8.480 4.829 -5.022 1.00 92.25 83 ILE A O 1
ATOM 698 N N . MET A 1 84 ? 7.836 4.639 -2.862 1.00 93.06 84 MET A N 1
ATOM 699 C CA . MET A 1 84 ? 6.603 5.414 -2.974 1.00 93.06 84 MET A CA 1
ATOM 700 C C . MET A 1 84 ? 6.886 6.896 -3.239 1.00 93.06 84 MET A C 1
ATOM 702 O O . MET A 1 84 ? 6.291 7.457 -4.152 1.00 93.06 84 MET A O 1
ATOM 706 N N . GLU A 1 85 ? 7.837 7.507 -2.525 1.00 90.69 85 GLU A N 1
ATOM 707 C CA . GLU A 1 85 ? 8.199 8.923 -2.718 1.00 90.69 85 GLU A CA 1
ATOM 708 C C . GLU A 1 85 ? 8.853 9.190 -4.078 1.00 90.69 85 GLU A C 1
ATOM 710 O O . GLU A 1 85 ? 8.591 10.210 -4.708 1.00 90.69 85 GLU A O 1
ATOM 715 N N . ASN A 1 86 ? 9.698 8.271 -4.553 1.00 89.31 86 ASN A N 1
ATOM 716 C CA . ASN A 1 86 ? 10.354 8.414 -5.856 1.00 89.31 86 ASN A CA 1
ATOM 717 C C . ASN A 1 86 ? 9.501 7.885 -7.016 1.00 89.31 86 ASN A C 1
ATOM 719 O O . ASN A 1 86 ? 10.019 7.755 -8.126 1.00 89.31 86 ASN A O 1
ATOM 723 N N . GLU A 1 87 ? 8.259 7.469 -6.743 1.00 85.50 87 GLU A N 1
ATOM 724 C CA . GLU A 1 87 ? 7.355 6.811 -7.692 1.00 85.50 87 GLU A CA 1
ATOM 725 C C . GLU A 1 87 ? 8.046 5.718 -8.528 1.00 85.50 87 GLU A C 1
ATOM 727 O O . GLU A 1 87 ? 7.758 5.509 -9.707 1.00 85.50 87 GLU A O 1
ATOM 732 N N . SER A 1 88 ? 9.009 5.010 -7.926 1.00 83.25 88 SER A N 1
ATOM 733 C CA . SER A 1 88 ? 9.901 4.095 -8.653 1.00 83.25 88 SER A CA 1
ATOM 734 C C . SER A 1 88 ? 9.207 2.812 -9.114 1.00 83.25 88 SER A C 1
ATOM 736 O O . SER A 1 88 ? 9.809 2.019 -9.830 1.00 83.25 88 SER A O 1
ATOM 738 N N . TRP A 1 89 ? 7.938 2.651 -8.750 1.00 78.69 89 TRP A N 1
ATOM 739 C CA . TRP A 1 89 ? 7.009 1.651 -9.259 1.00 78.69 89 TRP A CA 1
ATOM 740 C C . TRP A 1 89 ? 6.460 1.970 -10.666 1.00 78.69 89 TRP A C 1
ATOM 742 O O . TRP A 1 89 ? 5.880 1.089 -11.289 1.00 78.69 89 TRP A O 1
ATOM 752 N N . LYS A 1 90 ? 6.649 3.193 -11.195 1.00 75.62 90 LYS A N 1
ATOM 753 C CA . LYS A 1 90 ? 6.233 3.602 -12.559 1.00 75.62 90 LYS A CA 1
ATOM 754 C C . LYS A 1 90 ? 7.213 3.193 -13.678 1.00 75.62 90 LYS A C 1
ATOM 756 O O . LYS A 1 90 ? 7.051 3.653 -14.807 1.00 75.62 90 LYS A O 1
ATOM 761 N N . ARG A 1 91 ? 8.266 2.438 -13.355 1.00 63.88 91 ARG A N 1
ATOM 762 C CA . ARG A 1 91 ? 9.378 2.122 -14.270 1.00 63.88 91 ARG A CA 1
ATOM 763 C C . ARG A 1 91 ? 9.035 1.060 -15.306 1.00 63.88 91 ARG A C 1
ATOM 765 O O . ARG A 1 91 ? 8.241 0.153 -14.983 1.00 63.88 91 ARG A O 1
#

InterPro domains:
  IPR041266 EDS1, EP domain [PF18117] (1-72)
  IPR044603 Senescence-associated carboxylesterase 101-like [PTHR46898] (1-89)

Radius of gyration: 12.73 Å; Cα contacts (8 Å, |Δi|>4): 61; chains: 1; bounding box: 21×26×36 Å

pLDDT: mean 90.15, std 7.12, range [60.62, 96.81]

Solvent-accessible surface area (backbone atoms only — not comparable to full-atom values): 5316 Å² total; per-residue (Å²): 118,41,72,56,87,56,51,66,58,52,43,55,49,46,43,52,51,52,54,46,33,75,74,65,70,53,83,62,59,67,55,54,52,48,49,52,51,51,41,49,34,57,76,72,66,42,56,33,75,71,52,70,35,81,87,25,70,50,38,52,40,49,55,56,48,51,52,56,46,34,75,76,34,77,86,65,82,48,75,50,51,55,36,61,77,65,49,59,81,77,113

Foldseek 3Di:
DQQDPCLVVLLVVLVVVLVCCVVPVDDCVSNVVSLVVVLVSLVVVRDDPVLVPCPHSNVVSVVSVVVVVCVVPVPDDDSSNVCVVVVVSVD

Organism: Pinus taeda (NCBI:txid3352)

Secondary structure (DSSP, 8-state):
--S-TTHHHHHHHHHHHHHHHHHH---THHHHHHHHHHHHHHHTT-S-GGGG-TTSHHHHHHHHHHHHHHHH-TT---HHHHHHHTTGGG-